Protein AF-A0A0G0SW04-F1 (afdb_monomer_lite)

Radius of gyration: 31.9 Å; chains: 1; bounding box: 61×14×94 Å

Secondary structure (DSSP, 8-state):
-HHHHHHHHHHHHHHHHHHHHHHHHHHHHHHHHHHHHHHHHHHHHHHHHHHHHHHHHHHHHHHHHIIIIIHHHH-TTTHHHHHHHHHHHHHHHHHHHHHHHHHHHHTTS--

Sequence (111 aa):
MAAKNKVEKETSHEKEVNKQKGIEKSLISEAKEFKKEFADKLLKLVTSGFGLVAALAWNELIKEVIALYIEPIFGKDSGLISLLIYAMVVTFLAVVVTYQLSKIAGKEKED

Organism: NCBI:txid1618552

Structure (mmCIF, N/CA/C/O backbone):
data_AF-A0A0G0SW04-F1
#
_entry.id   AF-A0A0G0SW04-F1
#
loop_
_atom_site.group_PDB
_atom_site.id
_atom_site.type_symbol
_atom_site.label_atom_id
_atom_site.label_alt_id
_atom_site.label_comp_id
_atom_site.label_asym_id
_atom_site.label_entity_id
_atom_site.label_seq_id
_atom_site.pdbx_PDB_ins_code
_atom_site.Cartn_x
_atom_site.Cartn_y
_atom_site.Cartn_z
_atom_site.occupancy
_atom_site.B_iso_or_equiv
_atom_site.auth_seq_id
_atom_site.auth_comp_id
_atom_site.auth_asym_id
_atom_site.auth_atom_id
_atom_site.pdbx_PDB_model_num
ATOM 1 N N . MET A 1 1 ? -40.150 -1.456 62.937 1.00 62.09 1 MET A N 1
ATOM 2 C CA . MET A 1 1 ? -38.921 -0.688 62.619 1.00 62.09 1 MET A CA 1
ATOM 3 C C . MET A 1 1 ? -37.830 -1.534 61.954 1.00 62.09 1 MET A C 1
ATOM 5 O O . MET A 1 1 ? -37.303 -1.085 60.949 1.00 62.09 1 MET A O 1
ATOM 9 N N . ALA A 1 2 ? -37.537 -2.760 62.412 1.00 69.25 2 ALA A N 1
ATOM 10 C CA . ALA A 1 2 ? -36.463 -3.600 61.849 1.00 69.25 2 ALA A CA 1
ATOM 11 C C . ALA A 1 2 ? -36.605 -3.963 60.351 1.00 69.25 2 ALA A C 1
ATOM 13 O O . ALA A 1 2 ? -35.617 -3.967 59.623 1.00 69.25 2 ALA A O 1
ATOM 14 N N . ALA A 1 3 ? -37.828 -4.212 59.866 1.00 71.19 3 ALA A N 1
ATOM 15 C CA . ALA A 1 3 ? -38.061 -4.576 58.464 1.00 71.19 3 ALA A CA 1
ATOM 16 C C . ALA A 1 3 ? -37.747 -3.436 57.473 1.00 71.19 3 ALA A C 1
ATOM 18 O O . ALA A 1 3 ? -37.268 -3.694 56.374 1.00 71.19 3 ALA A O 1
ATOM 19 N N . LYS A 1 4 ? -37.953 -2.171 57.873 1.00 71.38 4 LYS A N 1
ATOM 20 C CA . LYS A 1 4 ? -37.738 -0.999 57.008 1.00 71.38 4 LYS A CA 1
ATOM 21 C C . LYS A 1 4 ? -36.245 -0.753 56.747 1.00 71.38 4 LYS A C 1
ATOM 23 O O . LYS A 1 4 ? -35.852 -0.577 55.602 1.00 71.38 4 LYS A O 1
ATOM 28 N N . ASN A 1 5 ? -35.412 -0.883 57.784 1.00 73.38 5 ASN A N 1
ATOM 29 C CA . ASN A 1 5 ? -33.954 -0.753 57.667 1.00 73.38 5 ASN A CA 1
ATOM 30 C C . ASN A 1 5 ? -33.313 -1.867 56.824 1.00 73.38 5 ASN A C 1
ATOM 32 O O . ASN A 1 5 ? -32.279 -1.644 56.201 1.00 73.38 5 ASN A O 1
ATOM 36 N N . LYS A 1 6 ? -33.903 -3.069 56.800 1.00 76.25 6 LYS A N 1
ATOM 37 C CA . LYS A 1 6 ? -33.393 -4.186 55.990 1.00 76.25 6 LYS A CA 1
ATOM 38 C C . LYS A 1 6 ? -33.622 -3.944 54.495 1.00 76.25 6 LYS A C 1
ATOM 40 O O . LYS A 1 6 ? -32.683 -4.062 53.715 1.00 76.25 6 LYS A O 1
ATOM 45 N N . VAL A 1 7 ? -34.833 -3.527 54.123 1.00 75.44 7 VAL A N 1
ATOM 46 C CA . VAL A 1 7 ? -35.208 -3.231 52.728 1.00 75.44 7 VAL A CA 1
ATOM 47 C C . VAL A 1 7 ? -34.403 -2.052 52.163 1.00 75.44 7 VAL A C 1
ATOM 49 O O . VAL A 1 7 ? -33.964 -2.083 51.014 1.00 75.44 7 VAL A O 1
ATOM 52 N N . GLU A 1 8 ? -34.146 -1.028 52.977 1.00 74.69 8 GLU A N 1
ATOM 53 C CA . GLU A 1 8 ? -33.367 0.155 52.582 1.00 74.69 8 GLU A CA 1
ATOM 54 C C . GLU A 1 8 ? -31.875 -0.160 52.357 1.00 74.69 8 GLU A C 1
ATOM 56 O O . GLU A 1 8 ? -31.225 0.399 51.469 1.00 74.69 8 GLU A O 1
ATOM 61 N N . LYS A 1 9 ? -31.337 -1.130 53.106 1.00 73.12 9 LYS A N 1
ATOM 62 C CA . LYS A 1 9 ? -29.961 -1.612 52.940 1.00 73.12 9 LYS A CA 1
ATOM 63 C C . LYS A 1 9 ? -29.801 -2.486 51.691 1.00 73.12 9 LYS A C 1
ATOM 65 O O . LYS A 1 9 ? -28.817 -2.344 50.971 1.00 73.12 9 LYS A O 1
ATOM 70 N N . GLU A 1 10 ? -30.779 -3.347 51.406 1.00 75.75 10 GLU A N 1
ATOM 71 C CA . GLU A 1 10 ? -30.807 -4.201 50.207 1.00 75.75 10 GLU A CA 1
ATOM 72 C C . GLU A 1 10 ? -30.913 -3.359 48.920 1.00 75.75 10 GLU A C 1
ATOM 74 O O . GLU A 1 10 ? -30.121 -3.541 47.996 1.00 75.75 10 GLU A O 1
ATOM 79 N N . THR A 1 11 ? -31.789 -2.348 48.900 1.00 74.69 11 THR A N 1
ATOM 80 C CA . THR A 1 11 ? -31.937 -1.429 47.752 1.00 74.69 11 THR A CA 1
ATOM 81 C C . THR A 1 11 ? -30.736 -0.506 47.537 1.00 74.69 11 THR A C 1
ATOM 83 O O . THR A 1 11 ? -30.453 -0.121 46.402 1.00 74.69 11 THR A O 1
ATOM 86 N N . SER A 1 12 ? -30.000 -0.149 48.591 1.00 73.62 12 SER A N 1
ATOM 87 C CA . SER A 1 12 ? -28.766 0.641 48.465 1.00 73.62 12 SER A CA 1
ATOM 88 C C . SER A 1 12 ? -27.618 -0.187 47.878 1.00 73.62 12 SER A C 1
ATOM 90 O O . SER A 1 12 ? -26.924 0.283 46.977 1.00 73.62 12 SER A O 1
ATOM 92 N N . HIS A 1 13 ? -27.475 -1.447 48.299 1.00 73.75 13 HIS A N 1
ATOM 93 C CA . HIS A 1 13 ? -26.500 -2.372 47.714 1.00 73.75 13 HIS A CA 1
ATOM 94 C C . HIS A 1 13 ? -26.809 -2.713 46.253 1.00 73.75 13 HIS A C 1
ATOM 96 O O . HIS A 1 13 ? -25.901 -2.752 45.425 1.00 73.75 13 HIS A O 1
ATOM 102 N N . GLU A 1 14 ? -28.079 -2.907 45.902 1.00 79.25 14 GLU A N 1
ATOM 103 C CA . GLU A 1 14 ? -28.480 -3.193 44.522 1.00 79.25 14 GLU A CA 1
ATOM 104 C C . GLU A 1 14 ? -28.179 -2.014 43.578 1.00 79.25 14 GLU A C 1
ATOM 106 O O . GLU A 1 14 ? -27.699 -2.209 42.457 1.00 79.25 14 GLU A O 1
ATOM 111 N N . LYS A 1 15 ? -28.356 -0.774 44.056 1.00 78.81 15 LYS A N 1
ATOM 112 C CA . LYS A 1 15 ? -27.972 0.445 43.324 1.00 78.81 15 LYS A CA 1
ATOM 113 C C . LYS A 1 15 ? -26.460 0.553 43.114 1.00 78.81 15 LYS A C 1
ATOM 115 O O . LYS A 1 15 ? -26.037 0.913 42.015 1.00 78.81 15 LYS A O 1
ATOM 120 N N . GLU A 1 16 ? -25.646 0.235 44.120 1.00 80.19 16 GLU A N 1
ATOM 121 C CA . GLU A 1 16 ? -24.181 0.252 43.989 1.00 80.19 16 GLU A CA 1
ATOM 122 C C . GLU A 1 16 ? -23.668 -0.831 43.034 1.00 80.19 16 GLU A C 1
ATOM 124 O O . GLU A 1 16 ? -22.835 -0.542 42.173 1.00 80.19 16 GLU A O 1
ATOM 129 N N . VAL A 1 17 ? -24.216 -2.047 43.112 1.00 81.06 17 VAL A N 1
ATOM 130 C CA . VAL A 1 17 ? -23.873 -3.152 42.203 1.00 81.06 17 VAL A CA 1
ATOM 131 C C . VAL A 1 17 ? -24.263 -2.820 40.761 1.00 81.06 17 VAL A C 1
ATOM 133 O O . VAL A 1 17 ? -23.481 -3.061 39.841 1.00 81.06 17 VAL A O 1
ATOM 136 N N . ASN A 1 18 ? -25.440 -2.231 40.535 1.00 85.50 18 ASN A N 1
ATOM 137 C CA . ASN A 1 18 ? -25.871 -1.843 39.190 1.00 85.50 18 ASN A CA 1
ATOM 138 C C . ASN A 1 18 ? -25.023 -0.688 38.624 1.00 85.50 18 ASN A C 1
ATOM 140 O O . ASN A 1 18 ? -24.675 -0.685 37.443 1.00 85.50 18 ASN A O 1
ATOM 144 N N . LYS A 1 19 ? -24.613 0.260 39.478 1.00 84.38 19 LYS A N 1
ATOM 145 C CA . LYS A 1 19 ? -23.683 1.335 39.107 1.00 84.38 19 LYS A CA 1
ATOM 146 C C . LYS A 1 19 ? -22.304 0.787 38.724 1.00 84.38 19 LYS A C 1
ATOM 148 O O . LYS A 1 19 ? -21.762 1.203 37.704 1.00 84.38 19 LYS A O 1
ATOM 153 N N . GLN A 1 20 ? -21.763 -0.167 39.484 1.00 83.75 20 GLN A N 1
ATOM 154 C CA . GLN A 1 20 ? -20.488 -0.822 39.161 1.00 83.75 20 GLN A CA 1
ATOM 155 C C . GLN A 1 20 ? -20.561 -1.619 37.852 1.00 83.75 20 GLN A C 1
ATOM 157 O O . GLN A 1 20 ? -19.694 -1.453 36.997 1.00 83.75 20 GLN A O 1
ATOM 162 N N . LYS A 1 21 ? -21.631 -2.396 37.638 1.00 84.31 21 LYS A N 1
ATOM 163 C CA . LYS A 1 21 ? -21.869 -3.107 36.368 1.00 84.31 21 LYS A CA 1
ATOM 164 C C . LYS A 1 21 ? -21.995 -2.154 35.176 1.00 84.31 21 LYS A C 1
ATOM 166 O O . LYS A 1 21 ? -21.556 -2.485 34.077 1.00 84.31 21 LYS A O 1
ATOM 171 N N . GLY A 1 22 ? -22.577 -0.971 35.382 1.00 85.94 22 GLY A N 1
ATOM 172 C CA . GLY A 1 22 ? -22.645 0.082 34.368 1.00 85.94 22 GLY A CA 1
ATOM 173 C C . GLY A 1 22 ? -21.266 0.607 33.962 1.00 85.94 22 GLY A C 1
ATOM 174 O O . GLY A 1 22 ? -21.001 0.736 32.770 1.00 85.94 22 GLY A O 1
ATOM 175 N N . ILE A 1 23 ? -20.384 0.840 34.940 1.00 88.12 23 ILE A N 1
ATOM 176 C CA . ILE A 1 23 ? -19.004 1.302 34.715 1.00 88.12 23 ILE A CA 1
ATOM 177 C C . ILE A 1 23 ? -18.165 0.214 34.030 1.00 88.12 23 ILE A C 1
ATOM 179 O O . ILE A 1 23 ? -17.450 0.494 33.076 1.00 88.12 23 ILE A O 1
ATOM 183 N N . GLU A 1 24 ? -18.271 -1.045 34.459 1.00 87.25 24 GLU A N 1
ATOM 184 C CA . GLU A 1 24 ? -17.567 -2.160 33.808 1.00 87.25 24 GLU A CA 1
ATOM 185 C C . GLU A 1 24 ? -17.995 -2.307 32.339 1.00 87.25 24 GLU A C 1
ATOM 187 O O . GLU A 1 24 ? -17.159 -2.424 31.441 1.00 87.25 24 GLU A O 1
ATOM 192 N N . LYS A 1 25 ? -19.305 -2.229 32.075 1.00 90.12 25 LYS A N 1
ATOM 193 C CA . LYS A 1 25 ? -19.846 -2.311 30.718 1.00 90.12 25 LYS A CA 1
ATOM 194 C C . LYS A 1 25 ? -19.375 -1.149 29.839 1.00 90.12 25 LYS A C 1
ATOM 196 O O . LYS A 1 25 ? -19.050 -1.404 28.680 1.00 90.12 25 LYS A O 1
ATOM 201 N N . SER A 1 26 ? -19.320 0.080 30.366 1.00 88.00 26 SER A N 1
ATOM 202 C CA . SER A 1 26 ? -18.855 1.249 29.605 1.00 88.00 26 SER A CA 1
ATOM 203 C C . SER A 1 26 ? -17.362 1.163 29.277 1.00 88.00 26 SER A C 1
ATOM 205 O O . SER A 1 26 ? -16.978 1.379 28.131 1.00 88.00 26 SER A O 1
ATOM 207 N N . LEU A 1 27 ? -16.531 0.729 30.229 1.00 91.50 27 LEU A N 1
ATOM 208 C CA . LEU A 1 27 ? -15.094 0.522 30.014 1.00 91.50 27 LEU A CA 1
ATOM 209 C C . LEU A 1 27 ? -14.819 -0.548 28.949 1.00 91.50 27 LEU A C 1
ATOM 211 O O . LEU A 1 27 ? -13.957 -0.370 28.088 1.00 91.50 27 LEU A O 1
ATOM 215 N N . ILE A 1 28 ? -15.567 -1.656 28.972 1.00 92.62 28 ILE A N 1
ATOM 216 C CA . ILE A 1 28 ? -15.429 -2.723 27.972 1.00 92.62 28 ILE A CA 1
ATOM 217 C C . ILE A 1 28 ? -15.887 -2.240 26.588 1.00 92.62 28 ILE A C 1
ATOM 219 O O . ILE A 1 28 ? -15.244 -2.575 25.588 1.00 92.62 28 ILE A O 1
ATOM 223 N N . SER A 1 29 ? -16.971 -1.457 26.497 1.00 92.62 29 SER A N 1
ATOM 224 C CA . SER A 1 29 ? -17.406 -0.888 25.215 1.00 92.62 29 SER A CA 1
ATOM 225 C C . SER A 1 29 ? -16.413 0.136 24.671 1.00 92.62 29 SER A C 1
ATOM 227 O O . SER A 1 29 ? -16.050 0.034 23.502 1.00 92.62 29 SER A O 1
ATOM 229 N N . GLU A 1 30 ? -15.900 1.037 25.510 1.00 93.19 30 GLU A N 1
ATOM 230 C CA . GLU A 1 30 ? -14.894 2.035 25.124 1.00 93.19 30 GLU A CA 1
ATOM 231 C C . GLU A 1 30 ? -13.595 1.363 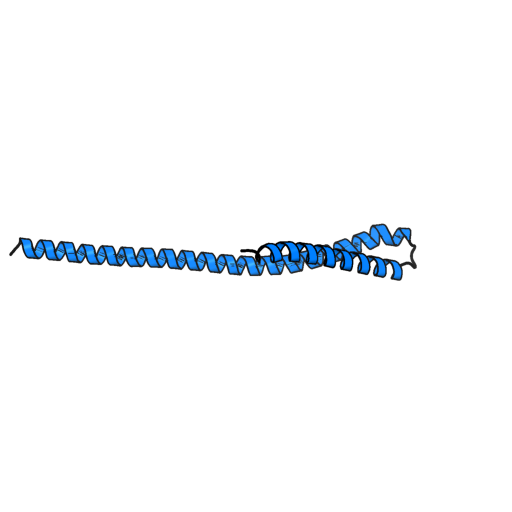24.660 1.00 93.19 30 GLU A C 1
ATOM 233 O O . GLU A 1 30 ? -13.047 1.712 23.616 1.00 93.19 30 GLU A O 1
ATOM 238 N N . ALA A 1 31 ? -13.130 0.326 25.365 1.00 93.38 31 ALA A N 1
ATOM 239 C CA . ALA A 1 31 ? -11.958 -0.446 24.953 1.00 93.38 31 ALA A CA 1
ATOM 240 C C . ALA A 1 31 ? -12.175 -1.164 23.609 1.00 93.38 31 ALA A C 1
ATOM 242 O O . ALA A 1 31 ? -11.253 -1.267 22.792 1.00 93.38 31 ALA A O 1
ATOM 243 N N . LYS A 1 32 ? -13.391 -1.664 23.357 1.00 95.00 32 LYS A N 1
ATOM 244 C CA . LYS A 1 32 ? -13.748 -2.318 22.091 1.00 95.00 32 LYS A CA 1
ATOM 245 C C . LYS A 1 32 ? -13.792 -1.318 20.935 1.00 95.00 32 LYS A C 1
ATOM 247 O O . LYS A 1 32 ? -13.284 -1.632 19.857 1.00 95.00 32 LYS A O 1
ATOM 252 N N . GLU A 1 33 ? -14.366 -0.142 21.158 1.00 94.94 33 GLU A N 1
ATOM 253 C CA . GLU A 1 33 ? -14.394 0.953 20.184 1.00 94.94 33 GLU A CA 1
ATOM 254 C C . GLU A 1 33 ? -12.981 1.450 19.878 1.00 94.94 33 GLU A C 1
ATOM 256 O O . GLU A 1 33 ? -12.586 1.472 18.712 1.00 94.94 33 GLU A O 1
ATOM 261 N N . PHE A 1 34 ? -12.166 1.698 20.907 1.00 96.25 34 PHE A N 1
ATOM 262 C CA . PHE A 1 34 ? -10.762 2.071 20.743 1.00 96.25 34 PHE A CA 1
ATOM 263 C C . PHE A 1 34 ? -9.978 1.028 19.941 1.00 96.25 34 PHE A C 1
ATOM 265 O O . PHE A 1 34 ? -9.268 1.373 18.997 1.00 96.25 34 PHE A O 1
ATOM 272 N N . LYS A 1 35 ? -10.121 -0.263 20.271 1.00 96.31 35 LYS A N 1
ATOM 273 C CA . LYS A 1 35 ? -9.442 -1.343 19.541 1.00 96.31 35 LYS A CA 1
ATOM 274 C C . LYS A 1 35 ? -9.840 -1.360 18.065 1.00 96.31 35 LYS A C 1
ATOM 276 O O . LYS A 1 35 ? -8.979 -1.591 17.216 1.00 96.31 35 LYS A O 1
ATOM 281 N N . LYS A 1 36 ? -11.120 -1.129 17.763 1.00 97.12 36 LYS A N 1
ATOM 282 C CA . LYS A 1 36 ? -11.619 -1.055 16.387 1.00 97.12 36 LYS A CA 1
ATOM 283 C C . LYS A 1 36 ? -10.992 0.125 15.646 1.00 97.12 36 LYS A C 1
ATOM 285 O O . LYS A 1 36 ? -10.383 -0.082 14.603 1.00 97.12 36 LYS A O 1
ATOM 290 N N . GLU A 1 37 ? -11.058 1.329 16.209 1.00 96.69 37 GLU A N 1
ATOM 291 C CA . GLU A 1 37 ? -10.470 2.517 15.581 1.00 96.69 37 GLU A CA 1
ATOM 292 C C . GLU A 1 37 ? -8.955 2.401 15.398 1.00 96.69 37 GLU A C 1
ATOM 294 O O . GLU A 1 37 ? -8.404 2.822 14.378 1.00 96.69 37 GLU A O 1
ATOM 299 N N . PHE A 1 38 ? -8.267 1.828 16.384 1.00 97.88 38 PHE A N 1
ATOM 300 C CA . PHE A 1 38 ? -6.835 1.587 16.320 1.00 97.88 38 PHE A CA 1
ATOM 301 C C . PHE A 1 38 ? -6.490 0.606 15.197 1.00 97.88 38 PHE A C 1
ATOM 303 O O . PHE A 1 38 ? -5.594 0.886 14.400 1.00 97.88 38 PHE A O 1
ATOM 310 N N . ALA A 1 39 ?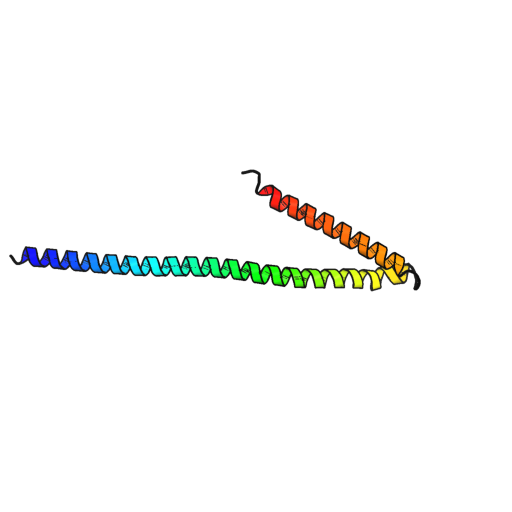 -7.234 -0.498 15.081 1.00 97.81 39 ALA A N 1
ATOM 311 C CA . ALA A 1 39 ? -7.072 -1.451 13.988 1.00 97.81 39 ALA A CA 1
ATOM 312 C C . ALA A 1 39 ? -7.340 -0.799 12.624 1.00 97.81 39 ALA A C 1
ATOM 314 O O . ALA A 1 39 ? -6.526 -0.959 11.719 1.00 97.81 39 ALA A O 1
ATOM 315 N N . ASP A 1 40 ? -8.403 -0.006 12.487 1.00 97.50 40 ASP A N 1
ATOM 316 C CA . ASP A 1 40 ? -8.726 0.695 11.239 1.00 97.50 40 ASP A CA 1
ATOM 317 C C . ASP A 1 40 ? -7.611 1.674 10.829 1.00 97.50 40 ASP A C 1
ATOM 319 O O . ASP A 1 40 ? -7.232 1.751 9.656 1.00 97.50 40 ASP A O 1
ATOM 323 N N . LYS A 1 41 ? -7.036 2.409 11.790 1.00 97.62 41 LYS A N 1
ATOM 324 C CA . LYS A 1 41 ? -5.904 3.321 11.547 1.00 97.62 41 LYS A CA 1
ATOM 325 C C . LYS A 1 41 ? -4.634 2.564 11.162 1.00 97.62 41 LYS A C 1
ATOM 327 O O . LYS A 1 41 ? -3.959 2.965 10.213 1.00 97.62 41 LYS A O 1
ATOM 332 N N . LEU A 1 42 ? -4.327 1.468 11.856 1.00 98.00 42 LEU A N 1
ATOM 333 C CA . LEU A 1 42 ? -3.186 0.615 11.525 1.00 98.00 42 LEU A CA 1
ATOM 334 C C . LEU A 1 42 ? -3.337 -0.017 10.144 1.00 98.00 42 LEU A C 1
ATOM 336 O O . LEU A 1 42 ? -2.392 0.018 9.364 1.00 98.00 42 LEU A O 1
ATOM 340 N N . LEU A 1 43 ? -4.518 -0.541 9.813 1.00 97.94 43 LEU A N 1
ATOM 341 C CA . LEU A 1 43 ? -4.798 -1.110 8.498 1.00 97.94 43 LEU A CA 1
ATOM 342 C C . LEU A 1 43 ? -4.582 -0.073 7.399 1.00 97.94 43 LEU A C 1
ATOM 344 O O . LEU A 1 43 ? -3.920 -0.381 6.411 1.00 97.94 43 LEU A O 1
ATOM 348 N N . LYS A 1 44 ? -5.060 1.164 7.578 1.00 96.75 44 LYS A N 1
ATOM 349 C CA . LYS A 1 44 ? -4.817 2.256 6.621 1.00 96.75 44 LYS A CA 1
ATOM 350 C C . LYS A 1 44 ? -3.329 2.559 6.455 1.00 96.75 44 LYS A C 1
ATOM 352 O O . LYS A 1 44 ? -2.868 2.668 5.323 1.00 96.75 44 LYS A O 1
ATOM 357 N N . LEU A 1 45 ? -2.585 2.666 7.557 1.00 97.19 45 LEU A N 1
ATOM 358 C CA . LEU A 1 45 ? -1.148 2.959 7.539 1.00 97.19 45 LEU A CA 1
ATOM 359 C C . LEU A 1 45 ? -0.335 1.841 6.873 1.00 97.19 45 LEU A C 1
ATOM 361 O O . LEU A 1 45 ? 0.549 2.095 6.060 1.00 97.19 45 LEU A O 1
ATOM 365 N N . VAL A 1 46 ? -0.643 0.594 7.215 1.00 97.94 46 VAL A N 1
ATOM 366 C CA . VAL A 1 46 ? 0.037 -0.580 6.670 1.00 97.94 46 VAL A CA 1
ATOM 367 C C . VAL A 1 46 ? -0.305 -0.751 5.191 1.00 97.94 46 VAL A C 1
ATOM 369 O O . VAL A 1 46 ? 0.592 -0.951 4.379 1.00 97.94 46 VAL A O 1
ATOM 372 N N . THR A 1 47 ? -1.576 -0.600 4.814 1.00 96.19 47 THR A N 1
ATOM 373 C CA . THR A 1 47 ? -2.020 -0.703 3.413 1.00 96.19 47 THR A CA 1
ATOM 374 C C . THR A 1 47 ? -1.397 0.386 2.545 1.00 96.19 47 THR A C 1
ATOM 376 O O . THR A 1 47 ? -0.960 0.094 1.434 1.00 96.19 47 THR A O 1
ATOM 379 N N . SER A 1 48 ? -1.301 1.627 3.034 1.00 96.19 48 SER A N 1
ATOM 380 C CA . SER A 1 48 ? -0.648 2.704 2.281 1.00 96.19 48 SER A CA 1
ATOM 381 C C . SER A 1 48 ? 0.857 2.464 2.130 1.00 96.19 48 SER A C 1
ATOM 383 O O . SER A 1 48 ? 1.386 2.605 1.026 1.00 96.19 48 SER A O 1
ATOM 385 N N . GLY A 1 49 ? 1.532 2.023 3.198 1.00 97.31 49 GLY A N 1
ATOM 386 C CA . GLY A 1 49 ? 2.944 1.639 3.160 1.00 97.31 49 GLY A CA 1
ATOM 387 C C . GLY A 1 49 ? 3.213 0.495 2.179 1.00 97.31 49 GLY A C 1
ATOM 388 O O . GLY A 1 49 ? 4.102 0.598 1.333 1.00 97.31 49 GLY A O 1
ATOM 389 N N . PHE A 1 50 ? 2.405 -0.567 2.219 1.00 96.81 50 PHE A N 1
ATOM 390 C CA . PHE A 1 50 ? 2.508 -1.672 1.264 1.00 96.81 50 PHE A CA 1
ATOM 391 C C . PHE A 1 50 ? 2.163 -1.258 -0.165 1.00 96.81 50 PHE A C 1
ATOM 393 O O . PHE A 1 50 ? 2.794 -1.759 -1.089 1.00 96.81 50 PHE A O 1
ATOM 400 N N . GLY A 1 51 ? 1.224 -0.330 -0.367 1.00 95.44 51 GLY A N 1
ATOM 401 C CA . GLY A 1 51 ? 0.927 0.228 -1.687 1.00 95.44 51 GLY A CA 1
ATOM 402 C C . GLY A 1 51 ? 2.154 0.879 -2.329 1.00 95.44 51 GLY A C 1
ATOM 403 O O . GLY A 1 51 ? 2.424 0.646 -3.507 1.00 95.44 51 GLY A O 1
ATOM 404 N N . LEU A 1 52 ? 2.949 1.618 -1.546 1.00 96.31 52 LEU A N 1
ATOM 405 C CA . LEU A 1 52 ? 4.207 2.207 -2.016 1.00 96.31 52 LEU A CA 1
ATOM 406 C C . LEU A 1 52 ? 5.248 1.136 -2.368 1.00 96.31 52 LEU A C 1
ATOM 408 O O . LEU A 1 52 ? 5.840 1.183 -3.445 1.00 96.31 52 LEU A O 1
ATOM 412 N N . VAL A 1 53 ? 5.452 0.157 -1.485 1.00 96.50 53 VAL A N 1
ATOM 413 C CA . VAL A 1 53 ? 6.397 -0.947 -1.729 1.00 96.50 53 VAL A CA 1
ATOM 414 C C . VAL A 1 53 ? 5.991 -1.751 -2.967 1.00 96.50 53 VAL A C 1
ATOM 416 O O . VAL A 1 53 ? 6.834 -2.051 -3.809 1.00 96.50 53 VAL A O 1
ATOM 419 N N . ALA A 1 54 ? 4.700 -2.049 -3.119 1.00 95.94 54 ALA A N 1
ATOM 420 C CA . ALA A 1 54 ? 4.166 -2.746 -4.281 1.00 95.94 54 ALA A CA 1
ATOM 421 C C . ALA A 1 54 ? 4.386 -1.942 -5.569 1.00 95.94 54 ALA A C 1
ATOM 423 O O . ALA A 1 54 ? 4.832 -2.509 -6.563 1.00 95.94 54 ALA A O 1
ATOM 424 N N . ALA A 1 55 ? 4.135 -0.628 -5.556 1.00 93.50 55 ALA A N 1
ATOM 425 C CA . ALA A 1 55 ? 4.373 0.232 -6.715 1.00 93.50 55 ALA A CA 1
ATOM 426 C C . ALA A 1 55 ? 5.845 0.212 -7.159 1.00 93.50 55 ALA A C 1
ATOM 428 O O . ALA A 1 55 ? 6.127 0.123 -8.355 1.00 93.50 55 ALA A O 1
ATOM 429 N N . LEU A 1 56 ? 6.783 0.243 -6.206 1.00 94.81 56 LEU A N 1
ATOM 430 C CA . LEU A 1 56 ? 8.215 0.145 -6.497 1.00 94.81 56 LEU A CA 1
ATOM 431 C C . LEU A 1 56 ? 8.592 -1.229 -7.062 1.00 94.81 56 LEU A C 1
ATOM 433 O O . LEU A 1 56 ? 9.281 -1.296 -8.077 1.00 94.81 56 LEU A O 1
ATOM 437 N N . ALA A 1 57 ? 8.098 -2.312 -6.460 1.00 96.38 57 ALA A N 1
ATOM 438 C CA . ALA A 1 57 ? 8.394 -3.671 -6.909 1.00 96.38 57 ALA A CA 1
ATOM 439 C C . ALA A 1 57 ? 7.864 -3.952 -8.325 1.00 96.38 57 ALA A C 1
ATOM 441 O O . ALA A 1 57 ? 8.574 -4.532 -9.143 1.00 96.38 57 ALA A O 1
ATOM 442 N N . TRP A 1 58 ? 6.641 -3.511 -8.641 1.00 93.31 58 TRP A N 1
ATOM 443 C CA . TRP A 1 58 ? 6.070 -3.671 -9.981 1.00 93.31 58 TRP A CA 1
ATOM 444 C C . TRP A 1 58 ? 6.798 -2.832 -11.030 1.00 93.31 58 TRP A C 1
ATOM 446 O O . TRP A 1 58 ? 7.016 -3.317 -12.136 1.00 93.31 58 TRP A O 1
ATOM 456 N N . ASN A 1 59 ? 7.203 -1.603 -10.695 1.00 92.00 59 ASN A N 1
ATOM 457 C CA . ASN A 1 59 ? 8.019 -0.776 -11.586 1.00 92.00 59 ASN A CA 1
ATOM 458 C C . ASN A 1 59 ? 9.335 -1.484 -11.942 1.00 92.00 59 ASN A C 1
ATOM 460 O O . ASN A 1 59 ? 9.665 -1.621 -13.119 1.00 92.00 59 ASN A O 1
ATOM 464 N N . GLU A 1 60 ? 10.047 -1.979 -10.928 1.00 95.00 60 GLU A N 1
ATOM 465 C CA . GLU A 1 60 ? 11.315 -2.678 -11.132 1.00 95.00 60 GLU A CA 1
ATOM 466 C C . GLU A 1 60 ? 11.131 -3.960 -11.948 1.00 95.00 60 GLU A C 1
ATOM 468 O O . GLU A 1 60 ? 11.836 -4.170 -12.930 1.00 95.00 60 GLU A O 1
ATOM 473 N N . LEU A 1 61 ? 10.107 -4.759 -11.632 1.00 94.69 61 LEU A N 1
ATOM 474 C CA . LEU A 1 61 ? 9.778 -5.970 -12.383 1.00 94.69 61 LEU A CA 1
ATOM 475 C C . LEU A 1 61 ? 9.537 -5.681 -13.870 1.00 94.69 61 LEU A C 1
ATOM 477 O O . LEU A 1 61 ? 10.054 -6.398 -14.723 1.00 94.69 61 LEU A O 1
ATOM 481 N N . ILE A 1 62 ? 8.750 -4.652 -14.196 1.00 90.31 62 ILE A N 1
ATOM 482 C CA . ILE A 1 62 ? 8.449 -4.313 -15.594 1.00 90.31 62 ILE A CA 1
ATOM 483 C C . ILE A 1 62 ? 9.734 -3.910 -16.326 1.00 90.31 62 ILE A C 1
ATOM 485 O O . ILE A 1 62 ? 9.952 -4.355 -17.452 1.00 90.31 62 ILE A O 1
ATOM 489 N N . LYS A 1 63 ? 10.597 -3.104 -15.696 1.00 90.25 63 LYS A N 1
ATOM 490 C CA . LYS A 1 63 ? 11.887 -2.712 -16.282 1.00 90.25 63 LYS A CA 1
ATOM 491 C C . LYS A 1 63 ? 12.789 -3.915 -16.529 1.00 90.25 63 LYS A C 1
ATOM 493 O O . LYS A 1 63 ? 13.301 -4.054 -17.634 1.00 90.25 63 LYS A O 1
ATOM 498 N N . GLU A 1 64 ? 12.940 -4.788 -15.536 1.00 93.19 64 GLU A N 1
ATOM 499 C CA . GLU A 1 64 ? 13.769 -5.992 -15.628 1.00 93.19 64 GLU A CA 1
ATOM 500 C C . GLU A 1 64 ? 13.264 -6.917 -16.743 1.00 93.19 64 GLU A C 1
ATOM 502 O O . GLU A 1 64 ? 14.037 -7.396 -17.568 1.00 93.19 64 GLU A O 1
ATOM 507 N N . VAL A 1 65 ? 11.945 -7.119 -16.834 1.00 89.44 65 VAL A N 1
ATOM 508 C CA . VAL A 1 65 ? 11.331 -7.917 -17.903 1.00 89.44 65 VAL A CA 1
ATOM 509 C C . VAL A 1 65 ? 11.636 -7.320 -19.277 1.00 89.44 65 VAL A C 1
ATOM 511 O O . VAL A 1 65 ? 11.969 -8.050 -20.208 1.00 89.44 65 VAL A O 1
ATOM 514 N N . ILE A 1 66 ? 11.564 -6.002 -19.430 1.00 85.50 66 ILE A N 1
ATOM 515 C CA . ILE A 1 66 ? 11.880 -5.357 -20.708 1.00 85.50 66 ILE A CA 1
ATOM 516 C C . ILE A 1 66 ? 13.375 -5.488 -21.023 1.00 85.50 66 ILE A C 1
ATOM 518 O O . ILE A 1 66 ? 13.728 -5.873 -22.138 1.00 85.50 66 ILE A O 1
ATOM 522 N N . ALA A 1 67 ? 14.251 -5.271 -20.046 1.00 86.38 67 ALA A N 1
ATOM 523 C CA . ALA A 1 67 ? 15.691 -5.429 -20.224 1.00 86.38 67 ALA A CA 1
ATOM 524 C C . ALA A 1 67 ? 16.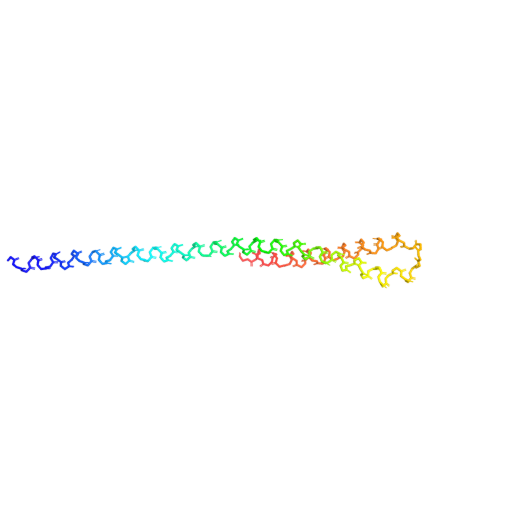079 -6.866 -20.617 1.00 86.38 67 ALA A C 1
ATOM 526 O O . ALA A 1 67 ? 16.893 -7.072 -21.513 1.00 86.38 67 ALA A O 1
ATOM 527 N N . LEU A 1 68 ? 15.470 -7.875 -19.987 1.00 87.12 68 LEU A N 1
ATOM 528 C CA . LEU A 1 68 ? 15.812 -9.281 -20.219 1.00 87.12 68 LEU A CA 1
ATOM 529 C C . LEU A 1 68 ? 15.170 -9.865 -21.481 1.00 87.12 68 LEU A C 1
ATOM 531 O O . LEU A 1 68 ? 15.794 -10.687 -22.150 1.00 87.12 68 LEU A O 1
ATOM 535 N N . TYR A 1 69 ? 13.935 -9.474 -21.807 1.00 85.25 69 TYR A N 1
ATOM 536 C CA . TYR A 1 69 ? 13.163 -10.117 -22.875 1.00 85.25 69 TYR A CA 1
ATOM 537 C C . TYR A 1 69 ? 12.964 -9.248 -24.116 1.00 85.25 69 TYR A C 1
ATOM 539 O O . TYR A 1 69 ? 12.787 -9.801 -25.195 1.00 85.25 69 TYR A O 1
ATOM 547 N N . ILE A 1 70 ? 12.979 -7.918 -24.003 1.00 81.31 70 ILE A N 1
ATOM 548 C CA . ILE A 1 70 ? 12.704 -7.011 -25.128 1.00 81.31 70 ILE A CA 1
ATOM 549 C C . ILE A 1 70 ? 14.015 -6.488 -25.729 1.00 81.31 70 ILE A C 1
ATOM 551 O O . ILE A 1 70 ? 14.210 -6.597 -26.937 1.00 81.31 70 ILE A O 1
ATOM 555 N N . GLU A 1 71 ? 14.944 -5.965 -24.923 1.00 79.94 71 GLU A N 1
ATOM 556 C CA . GLU A 1 71 ? 16.188 -5.356 -25.439 1.00 79.94 71 GLU A CA 1
ATOM 557 C C . GLU A 1 71 ? 17.045 -6.288 -26.321 1.00 79.94 71 GLU A C 1
ATOM 559 O O . GLU A 1 71 ? 17.495 -5.846 -27.382 1.00 79.94 71 GLU A O 1
ATOM 564 N N . PRO A 1 72 ? 17.232 -7.584 -25.995 1.00 81.81 72 PRO A N 1
ATOM 565 C CA . PRO A 1 72 ? 18.024 -8.482 -26.836 1.00 81.81 72 PRO A CA 1
ATOM 566 C C . PRO A 1 72 ? 17.392 -8.754 -28.207 1.00 81.81 72 PRO A C 1
ATOM 568 O O . PRO A 1 72 ? 18.110 -9.071 -29.154 1.00 81.81 72 PRO A O 1
ATOM 571 N N . ILE A 1 73 ? 16.065 -8.625 -28.327 1.00 78.19 73 ILE A N 1
ATOM 572 C CA . ILE A 1 73 ? 15.326 -8.868 -29.575 1.00 78.19 73 ILE A CA 1
ATOM 573 C C . ILE A 1 73 ? 15.504 -7.699 -30.550 1.00 78.19 73 ILE A C 1
ATOM 575 O O . ILE A 1 73 ? 15.589 -7.913 -31.758 1.00 78.19 73 ILE A O 1
ATOM 579 N N . PHE A 1 74 ? 15.576 -6.468 -30.037 1.00 73.25 74 PHE A N 1
ATOM 580 C CA . PHE A 1 74 ? 15.613 -5.252 -30.857 1.00 73.25 74 PHE A CA 1
ATOM 581 C C . PHE A 1 74 ? 17.028 -4.667 -31.053 1.00 73.25 74 PHE A C 1
ATOM 583 O O . PHE A 1 74 ? 17.198 -3.774 -31.884 1.00 73.25 74 PHE A O 1
ATOM 590 N N . GLY A 1 75 ? 18.050 -5.210 -30.378 1.00 64.94 75 GLY A N 1
ATOM 591 C CA . GLY A 1 75 ? 19.466 -4.859 -30.564 1.00 64.94 75 GLY A CA 1
ATOM 592 C C . GLY A 1 75 ? 19.928 -3.646 -29.741 1.00 64.94 75 GLY A C 1
ATOM 593 O O . GLY A 1 75 ? 19.125 -2.844 -29.291 1.00 64.94 75 GLY A O 1
ATOM 594 N N . LYS A 1 76 ? 21.246 -3.481 -29.533 1.00 59.09 76 LYS A N 1
ATOM 595 C CA . LYS A 1 76 ? 21.839 -2.505 -28.578 1.00 59.09 76 LYS A CA 1
ATOM 596 C C . LYS A 1 76 ? 21.448 -1.027 -28.783 1.00 59.09 76 LYS A C 1
ATOM 598 O O . LYS A 1 76 ? 21.573 -0.261 -27.834 1.00 59.09 76 LYS A O 1
ATOM 603 N N . ASP A 1 77 ? 20.953 -0.635 -29.958 1.00 62.62 77 ASP A N 1
ATOM 604 C CA . ASP A 1 77 ? 20.477 0.731 -30.242 1.00 62.62 77 ASP A CA 1
ATOM 605 C C . ASP A 1 77 ? 18.969 0.924 -29.968 1.00 62.62 77 ASP A C 1
ATOM 607 O O . ASP A 1 77 ? 18.405 1.994 -30.207 1.00 62.62 77 ASP A O 1
ATOM 611 N N . SER A 1 78 ? 18.287 -0.088 -29.424 1.00 66.69 78 SER A N 1
ATOM 612 C CA . SER A 1 78 ? 16.839 -0.081 -29.200 1.00 66.69 78 SER A CA 1
ATOM 613 C C . SER A 1 78 ? 16.384 0.608 -27.911 1.00 66.69 78 SER A C 1
ATOM 615 O O . SER A 1 78 ? 15.223 0.452 -27.533 1.00 66.69 78 SER A O 1
ATOM 617 N N . GLY A 1 79 ? 17.239 1.362 -27.212 1.00 73.81 79 GLY A N 1
ATOM 618 C CA . GLY A 1 79 ? 16.894 1.976 -25.918 1.00 73.81 79 GLY A CA 1
ATOM 619 C C . GLY A 1 79 ? 15.623 2.840 -25.966 1.00 73.81 79 GLY A C 1
ATOM 620 O O . GLY A 1 79 ? 14.821 2.843 -25.035 1.00 73.81 79 GLY A O 1
ATOM 621 N N . LEU A 1 80 ? 15.370 3.500 -27.100 1.00 82.31 80 LEU A N 1
ATOM 622 C CA . LEU A 1 80 ? 14.168 4.311 -27.323 1.00 82.31 80 LEU A CA 1
ATOM 623 C C . LEU A 1 80 ? 12.903 3.450 -27.512 1.00 82.31 80 LEU A C 1
ATOM 625 O O . LEU A 1 80 ? 11.830 3.796 -27.022 1.00 82.31 80 LEU A O 1
ATOM 629 N N . ILE A 1 81 ? 13.041 2.295 -28.170 1.00 82.38 81 ILE A N 1
ATOM 630 C CA . ILE A 1 81 ? 11.965 1.310 -28.368 1.00 82.38 81 ILE A CA 1
ATOM 631 C C . ILE A 1 81 ? 11.643 0.598 -27.044 1.00 82.38 81 ILE A C 1
ATOM 633 O O . ILE A 1 81 ? 10.472 0.408 -26.726 1.00 82.38 81 ILE A O 1
ATOM 637 N N . SER A 1 82 ? 12.665 0.287 -26.239 1.00 81.19 82 SER A N 1
ATOM 638 C CA . SER A 1 82 ? 12.533 -0.246 -24.875 1.00 81.19 82 SER A CA 1
ATOM 639 C C . SER A 1 82 ? 11.705 0.697 -23.986 1.00 81.19 82 SER A C 1
ATOM 641 O O . SER A 1 82 ? 10.708 0.276 -23.392 1.00 81.19 82 SER A O 1
ATOM 643 N N . LEU A 1 83 ? 12.015 2.004 -23.992 1.00 85.38 83 LEU A N 1
ATOM 644 C CA . LEU A 1 83 ? 11.227 3.016 -23.272 1.00 85.38 83 LEU A CA 1
ATOM 645 C C . LEU A 1 83 ? 9.780 3.124 -23.772 1.00 85.38 83 LEU A C 1
ATOM 647 O O . LEU A 1 83 ? 8.861 3.287 -22.966 1.00 85.38 83 LEU A O 1
ATOM 651 N N . LEU A 1 84 ? 9.566 3.052 -25.086 1.00 88.62 84 LEU A N 1
ATOM 652 C CA . LEU A 1 84 ? 8.227 3.134 -25.669 1.00 88.62 84 LEU A CA 1
ATOM 653 C C . LEU A 1 84 ? 7.367 1.928 -25.265 1.00 88.62 84 LEU A C 1
ATOM 655 O O . LEU A 1 84 ? 6.197 2.094 -24.918 1.00 88.62 84 LEU A O 1
ATOM 659 N N . ILE A 1 85 ? 7.954 0.730 -25.240 1.00 87.31 85 ILE A N 1
ATOM 660 C CA . ILE A 1 85 ? 7.286 -0.491 -24.774 1.00 87.31 85 ILE A CA 1
ATOM 661 C C . ILE A 1 85 ? 6.986 -0.401 -23.277 1.00 87.31 85 ILE A C 1
ATOM 663 O O . ILE A 1 85 ? 5.859 -0.687 -22.872 1.00 87.31 85 ILE A O 1
ATOM 667 N N . TYR A 1 86 ? 7.938 0.067 -22.465 1.00 89.56 86 TYR A N 1
ATOM 668 C CA . TYR A 1 86 ? 7.713 0.319 -21.040 1.00 89.56 86 TYR A CA 1
ATOM 669 C C . TYR A 1 86 ? 6.514 1.245 -20.812 1.00 89.56 86 TYR A C 1
ATOM 671 O O . TYR A 1 86 ? 5.602 0.900 -20.058 1.00 89.56 86 TYR A O 1
ATOM 679 N N . ALA A 1 87 ? 6.469 2.384 -21.509 1.00 91.44 87 ALA A N 1
ATOM 680 C CA . ALA A 1 87 ? 5.371 3.339 -21.393 1.00 91.44 87 ALA A CA 1
ATOM 681 C C . ALA A 1 87 ? 4.021 2.706 -21.767 1.00 91.44 87 ALA A C 1
ATOM 683 O O . ALA A 1 87 ? 3.061 2.816 -21.006 1.00 91.44 87 ALA A O 1
ATOM 684 N N . MET A 1 88 ? 3.961 1.980 -22.888 1.00 93.88 88 MET A N 1
ATOM 685 C CA . MET A 1 88 ? 2.749 1.284 -23.339 1.00 93.88 88 MET A CA 1
ATOM 686 C C . MET A 1 88 ? 2.258 0.247 -22.320 1.00 93.88 88 MET A C 1
ATOM 688 O O . MET A 1 88 ? 1.066 0.209 -22.009 1.00 93.88 88 MET A O 1
ATOM 692 N N . VAL A 1 89 ? 3.163 -0.569 -21.767 1.00 90.81 89 VAL A N 1
ATOM 693 C CA . VAL A 1 89 ? 2.830 -1.595 -20.765 1.00 90.81 89 VAL A CA 1
ATOM 694 C C . VAL A 1 89 ? 2.295 -0.952 -19.488 1.00 90.81 89 VAL A C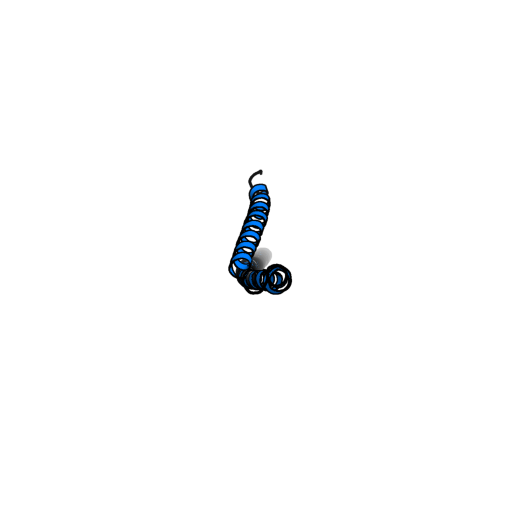 1
ATOM 696 O O . VAL A 1 89 ? 1.246 -1.362 -18.989 1.00 90.81 89 VAL A O 1
ATOM 699 N N . VAL A 1 90 ? 2.969 0.080 -18.976 1.00 92.00 90 VAL A N 1
ATOM 700 C CA . VAL A 1 90 ? 2.545 0.770 -17.749 1.00 92.00 90 VAL A CA 1
ATOM 701 C C . VAL A 1 90 ? 1.197 1.461 -17.944 1.00 92.00 90 VAL A C 1
ATOM 703 O O . VAL A 1 90 ? 0.331 1.350 -17.077 1.00 92.00 90 VAL A O 1
ATOM 70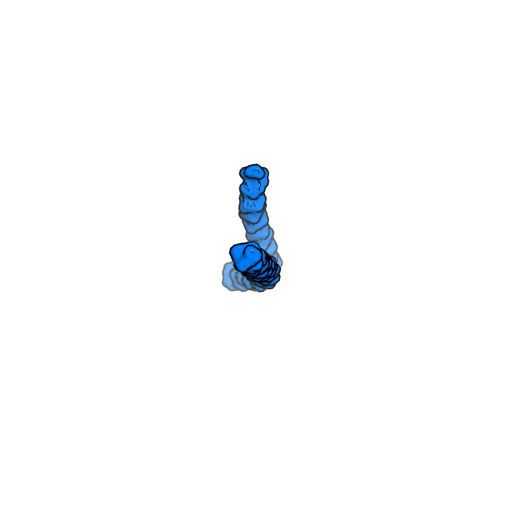6 N N . THR A 1 91 ? 0.968 2.125 -19.080 1.00 93.81 91 THR A N 1
ATOM 707 C CA . THR A 1 91 ? -0.329 2.745 -19.384 1.00 93.81 91 THR A CA 1
ATOM 708 C C . THR A 1 91 ? -1.436 1.703 -19.493 1.00 93.81 91 THR A C 1
ATOM 710 O O . THR A 1 91 ? -2.509 1.895 -18.920 1.00 93.81 91 THR A O 1
ATOM 713 N N . PHE A 1 92 ? -1.185 0.583 -20.171 1.00 95.19 92 PHE A N 1
ATOM 714 C CA . PHE A 1 92 ? -2.161 -0.497 -20.272 1.00 95.19 92 PHE A CA 1
ATOM 715 C C . PHE A 1 92 ? -2.516 -1.066 -18.892 1.00 95.19 92 PHE A C 1
ATOM 717 O O . PHE A 1 92 ? -3.696 -1.161 -18.552 1.00 95.19 92 PHE A O 1
ATOM 724 N N . LEU A 1 93 ? -1.514 -1.367 -18.060 1.00 92.00 93 LEU A N 1
ATOM 725 C CA . LEU A 1 93 ? -1.728 -1.830 -16.688 1.00 92.00 93 LEU A CA 1
ATOM 726 C C . LEU A 1 93 ? -2.495 -0.802 -15.853 1.00 92.00 93 LEU A C 1
ATOM 728 O O . LEU A 1 93 ? -3.422 -1.177 -15.139 1.00 92.00 93 LEU A O 1
ATOM 732 N N . ALA A 1 94 ? -2.168 0.486 -15.971 1.00 92.19 94 ALA A N 1
ATOM 733 C CA . ALA A 1 94 ? -2.883 1.548 -15.272 1.00 92.19 94 ALA A CA 1
ATOM 734 C C . ALA A 1 94 ? -4.365 1.583 -15.671 1.00 92.19 94 ALA A C 1
ATOM 736 O O . ALA A 1 94 ? -5.227 1.639 -14.795 1.00 92.19 94 ALA A O 1
ATOM 737 N N . VAL A 1 95 ? -4.685 1.484 -16.965 1.00 96.00 95 VAL A N 1
ATOM 738 C CA . VAL A 1 95 ? -6.075 1.430 -17.450 1.00 96.00 95 VAL A CA 1
ATOM 739 C C . VAL A 1 95 ? -6.791 0.185 -16.927 1.00 96.00 95 VAL A C 1
ATOM 741 O O . VAL A 1 95 ? -7.901 0.298 -16.416 1.00 96.00 95 VAL A O 1
ATOM 744 N N . VAL A 1 96 ? -6.162 -0.992 -16.984 1.00 95.44 96 VAL A N 1
ATOM 745 C CA . VAL A 1 96 ? -6.760 -2.240 -16.481 1.00 95.44 96 VAL A CA 1
ATOM 746 C C . VAL A 1 96 ? -7.031 -2.151 -14.979 1.00 95.44 96 VAL A C 1
ATOM 748 O O . VAL A 1 96 ? -8.146 -2.427 -14.539 1.00 95.44 96 VAL A O 1
ATOM 751 N N . VAL A 1 97 ? -6.046 -1.731 -14.183 1.00 92.56 97 VAL A N 1
ATOM 752 C CA . VAL A 1 97 ? -6.188 -1.608 -12.725 1.00 92.56 97 VAL A CA 1
ATOM 753 C C . VAL A 1 97 ? -7.251 -0.568 -12.377 1.00 92.56 97 VAL A C 1
ATOM 755 O O . VAL A 1 97 ? -8.151 -0.864 -11.594 1.00 92.56 97 VAL A O 1
ATOM 758 N N . THR A 1 98 ? -7.209 0.622 -12.981 1.00 92.06 98 THR A N 1
ATOM 759 C CA . THR A 1 98 ? -8.199 1.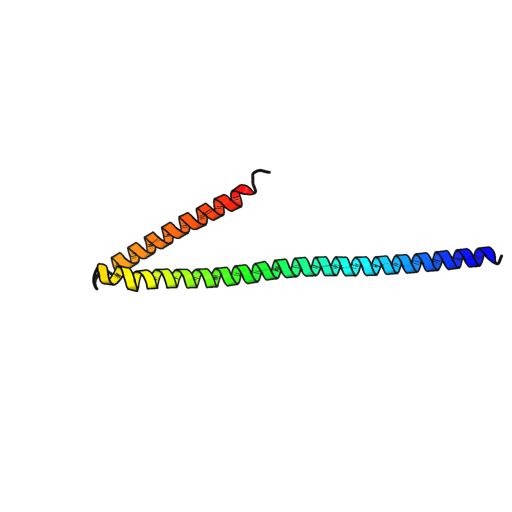684 -12.717 1.00 92.06 98 THR A CA 1
ATOM 760 C C . THR A 1 98 ? -9.609 1.281 -13.142 1.00 92.06 98 THR A C 1
ATOM 762 O O . THR A 1 98 ? -10.554 1.545 -12.401 1.00 92.06 98 THR A O 1
ATOM 765 N N . TYR A 1 99 ? -9.766 0.579 -14.267 1.00 94.69 99 TYR A N 1
ATOM 766 C CA . TYR A 1 99 ? -11.052 0.034 -14.704 1.00 94.69 99 TYR A CA 1
ATOM 767 C C . TYR A 1 99 ? -11.601 -1.002 -13.715 1.00 94.69 99 TYR A C 1
ATOM 769 O O . TYR A 1 99 ? -12.765 -0.934 -13.316 1.00 94.69 99 TYR A O 1
ATOM 777 N N . GLN A 1 100 ? -10.759 -1.931 -13.256 1.00 93.38 100 GLN A N 1
ATOM 778 C CA . GLN A 1 100 ? -11.155 -2.948 -12.279 1.00 93.38 100 GLN A CA 1
ATOM 779 C C . GLN A 1 100 ? -11.524 -2.319 -10.928 1.00 93.38 100 GLN A C 1
ATOM 781 O O . GLN A 1 100 ? -12.547 -2.681 -10.346 1.00 93.38 100 GLN A O 1
ATOM 786 N N . LEU A 1 101 ? -10.749 -1.336 -10.457 1.00 89.88 101 LEU A N 1
ATOM 787 C CA . LEU A 1 101 ? -11.067 -0.569 -9.249 1.00 89.88 101 LEU A CA 1
ATOM 788 C C . LEU A 1 101 ? -12.375 0.210 -9.409 1.00 89.88 101 LEU A C 1
ATOM 790 O O . LEU A 1 101 ? -13.202 0.192 -8.502 1.00 89.88 101 LEU A O 1
ATOM 794 N N . SER A 1 102 ? -12.598 0.842 -10.564 1.00 90.25 102 SER A N 1
ATOM 795 C CA . SER A 1 102 ? -13.843 1.554 -10.868 1.00 90.25 102 SER A CA 1
ATOM 796 C C . SER A 1 102 ? -15.051 0.617 -10.838 1.00 90.25 102 SER A C 1
ATOM 798 O O . SER A 1 102 ? -16.084 0.981 -10.283 1.00 90.25 102 SER A O 1
ATOM 800 N N . LYS A 1 103 ? -14.916 -0.616 -11.340 1.00 90.31 103 LYS A N 1
ATOM 801 C CA . LYS A 1 103 ? -15.967 -1.640 -11.270 1.00 90.31 103 LYS A CA 1
ATOM 802 C C . LYS A 1 103 ? -16.257 -2.094 -9.839 1.00 90.31 103 LYS A C 1
ATOM 804 O O . LYS A 1 103 ? -17.412 -2.343 -9.514 1.00 90.31 103 LYS A O 1
ATOM 809 N N . ILE A 1 104 ? -15.236 -2.231 -8.995 1.00 91.81 104 ILE A N 1
ATOM 810 C CA . ILE A 1 104 ? -15.413 -2.626 -7.589 1.00 91.81 104 ILE A CA 1
ATOM 811 C C . ILE A 1 104 ? -16.051 -1.480 -6.793 1.00 91.81 104 ILE A C 1
ATOM 813 O O . ILE A 1 104 ? -17.030 -1.707 -6.095 1.00 91.81 104 ILE A O 1
ATOM 817 N N . ALA A 1 105 ? -15.565 -0.248 -6.962 1.00 84.06 105 ALA A N 1
ATOM 818 C CA . ALA A 1 105 ? -16.095 0.933 -6.279 1.00 84.06 105 ALA A CA 1
ATOM 819 C C . ALA A 1 105 ? -17.488 1.355 -6.787 1.00 84.06 105 ALA A C 1
ATOM 821 O O . ALA A 1 105 ? -18.290 1.907 -6.041 1.00 84.06 105 ALA A O 1
ATOM 822 N N . GLY A 1 106 ? -17.791 1.112 -8.064 1.00 76.25 106 GLY A N 1
ATOM 823 C CA . GLY A 1 106 ? -19.097 1.393 -8.663 1.00 76.25 106 GLY A CA 1
ATOM 824 C C . GLY A 1 106 ? -20.201 0.440 -8.202 1.00 76.25 106 GLY A C 1
ATOM 825 O O . GLY A 1 106 ? -21.361 0.833 -8.198 1.00 76.25 106 GLY A O 1
ATOM 826 N N . LYS A 1 107 ? -19.851 -0.772 -7.750 1.00 58.97 107 LYS A N 1
ATOM 827 C CA . LYS A 1 107 ? -20.805 -1.731 -7.171 1.00 58.97 107 LYS A CA 1
ATOM 828 C C . LYS A 1 107 ? -21.371 -1.308 -5.812 1.00 58.97 107 LYS A C 1
ATOM 830 O O . LYS A 1 107 ? -22.350 -1.896 -5.386 1.00 58.97 107 LYS A O 1
ATOM 835 N N . GLU A 1 108 ? -20.791 -0.307 -5.151 1.00 56.75 108 GLU A N 1
ATOM 836 C CA . GLU A 1 108 ? -21.317 0.243 -3.890 1.00 56.75 108 GLU A CA 1
ATOM 837 C C . GLU A 1 108 ? -22.324 1.391 -4.109 1.00 56.75 108 GLU A C 1
ATOM 839 O O . GLU A 1 108 ? -22.847 1.930 -3.140 1.00 56.75 108 GLU A O 1
ATOM 844 N N . LYS A 1 109 ? -22.592 1.802 -5.362 1.00 51.06 109 LYS A N 1
ATOM 845 C CA . LYS A 1 109 ? -23.525 2.904 -5.689 1.00 51.06 109 LYS A CA 1
ATOM 846 C C . LYS A 1 109 ? -24.903 2.448 -6.184 1.00 51.06 109 LYS A C 1
ATOM 848 O O . LYS A 1 109 ? -25.691 3.289 -6.609 1.00 51.06 109 LYS A O 1
ATOM 853 N N . GLU A 1 110 ? -25.192 1.155 -6.122 1.00 52.00 110 GLU A N 1
ATOM 854 C CA . GLU A 1 110 ? -26.525 0.594 -6.359 1.00 52.00 110 GLU A CA 1
ATOM 855 C C . GLU A 1 110 ? -26.976 -0.160 -5.103 1.00 52.00 110 GLU A C 1
ATOM 857 O O . GLU A 1 110 ? -26.980 -1.382 -5.098 1.00 52.00 110 GLU A O 1
ATOM 862 N N . ASP A 1 111 ? -27.285 0.582 -4.035 1.00 38.94 111 ASP A N 1
ATOM 863 C CA . ASP A 1 111 ? -28.199 0.201 -2.943 1.00 38.94 111 ASP A CA 1
ATOM 864 C C . ASP A 1 111 ? -28.730 1.480 -2.266 1.00 38.94 111 ASP A C 1
ATOM 866 O O . ASP A 1 111 ? -27.905 2.355 -1.902 1.00 38.94 111 ASP A O 1
#

pLDDT: mean 85.6, std 11.97, range [38.94, 98.0]

Foldseek 3Di:
DVVVVVVVVVVVVVVVVVVVVVVVVVVVVVVVVVVVVVVVVVCVVVVVVVVVVVVVVVLVVLLVCLVVPPDVVVDPVCVVVSVVVSVVVVVVVVCVVVVVVCVVVVVVVPD

InterPro domains:
  IPR043713 Family of unknown function DUF5654 [PF18898] (35-106)